Protein AF-A0A5B0BIE7-F1 (afdb_monomer_lite)

Structure (mmCIF, N/CA/C/O backbone):
data_AF-A0A5B0BIE7-F1
#
_entry.id   AF-A0A5B0BIE7-F1
#
loop_
_atom_site.group_PDB
_atom_site.id
_atom_site.type_symbol
_atom_site.label_atom_id
_atom_site.label_alt_id
_atom_site.label_comp_id
_atom_site.label_asym_id
_atom_site.label_entity_id
_atom_site.label_seq_id
_atom_site.pdbx_PDB_ins_code
_atom_site.Cartn_x
_atom_site.Cartn_y
_atom_site.Cartn_z
_atom_site.occupancy
_atom_site.B_iso_or_equiv
_atom_site.auth_seq_id
_atom_site.auth_comp_id
_atom_site.auth_asym_id
_atom_site.auth_atom_id
_atom_site.pdbx_PDB_model_num
ATOM 1 N N . MET A 1 1 ? -6.364 15.796 -44.416 1.00 48.25 1 MET A N 1
ATOM 2 C CA . MET A 1 1 ? -5.757 14.723 -43.589 1.00 48.25 1 MET A CA 1
ATOM 3 C C . MET A 1 1 ? -4.249 14.933 -43.562 1.00 48.25 1 MET A C 1
ATOM 5 O O . MET A 1 1 ? -3.669 15.035 -44.630 1.00 48.25 1 MET A O 1
ATOM 9 N N . 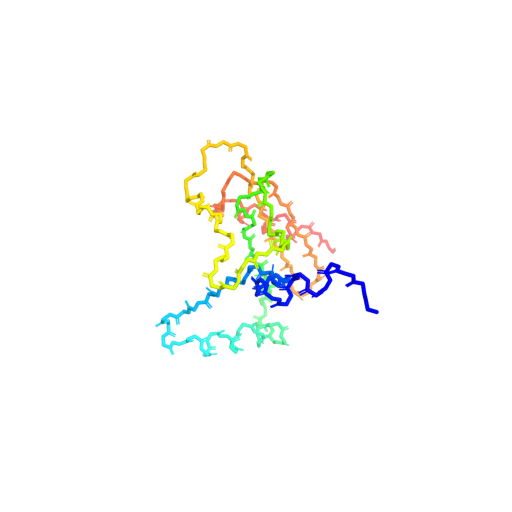SER A 1 2 ? -3.616 15.063 -42.390 1.00 56.09 2 SER A N 1
ATOM 10 C CA . SER A 1 2 ? -2.167 15.339 -42.313 1.00 56.09 2 SER A CA 1
ATOM 11 C C . SER A 1 2 ? -1.334 14.146 -42.813 1.00 56.09 2 SER A C 1
ATOM 13 O O . SER A 1 2 ? -1.621 13.006 -42.439 1.00 56.09 2 SER A O 1
ATOM 15 N N . ALA A 1 3 ? -0.296 14.404 -43.622 1.00 62.19 3 ALA A N 1
ATOM 16 C CA . ALA A 1 3 ? 0.591 13.403 -44.235 1.00 62.19 3 ALA A CA 1
ATOM 17 C C . ALA A 1 3 ? 1.187 12.404 -43.222 1.00 62.19 3 ALA A C 1
ATOM 19 O O . ALA A 1 3 ? 1.360 11.222 -43.520 1.00 62.19 3 ALA A O 1
ATOM 20 N N . MET A 1 4 ? 1.393 12.842 -41.977 1.00 59.94 4 MET A N 1
ATOM 21 C CA . MET A 1 4 ? 1.891 11.987 -40.899 1.00 59.94 4 MET A CA 1
ATOM 22 C C . MET A 1 4 ? 0.923 10.844 -40.536 1.00 59.94 4 MET A C 1
ATOM 24 O O . MET A 1 4 ? 1.365 9.747 -40.204 1.00 59.94 4 MET A O 1
ATOM 28 N N . ASN A 1 5 ? -0.393 11.046 -40.653 1.00 61.41 5 ASN A N 1
ATOM 29 C CA . ASN A 1 5 ? -1.377 9.996 -40.361 1.00 61.41 5 ASN A CA 1
ATOM 30 C C . ASN A 1 5 ? -1.428 8.914 -41.456 1.00 61.41 5 ASN A C 1
ATOM 32 O O . ASN A 1 5 ? -1.719 7.756 -41.154 1.00 61.41 5 ASN A O 1
ATOM 36 N N . VAL A 1 6 ? -1.113 9.269 -42.706 1.00 63.56 6 VAL A N 1
ATOM 37 C CA . VAL A 1 6 ? -1.078 8.338 -43.850 1.00 63.56 6 VAL A CA 1
ATOM 38 C C . VAL A 1 6 ?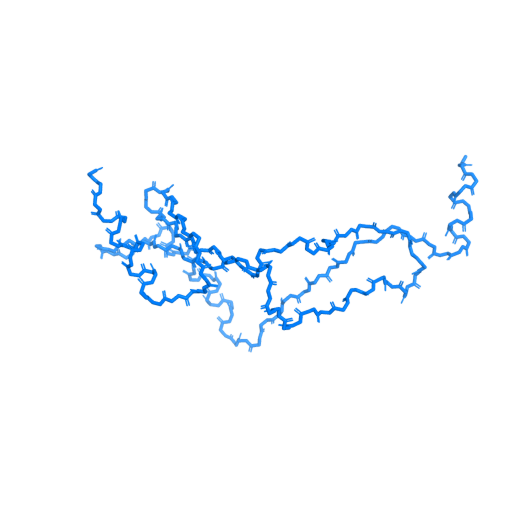 0.134 7.402 -43.752 1.00 63.56 6 VAL A C 1
ATOM 40 O O . VAL A 1 6 ? -0.005 6.183 -43.874 1.00 63.56 6 VAL A O 1
ATOM 43 N N . ILE A 1 7 ? 1.307 7.951 -43.419 1.00 65.25 7 ILE A N 1
ATOM 44 C CA . ILE A 1 7 ? 2.546 7.184 -43.182 1.00 65.25 7 ILE A CA 1
ATOM 45 C C . ILE A 1 7 ? 2.384 6.234 -41.982 1.00 65.25 7 ILE A C 1
ATOM 47 O O . ILE A 1 7 ? 2.842 5.095 -41.984 1.00 65.25 7 ILE A O 1
ATOM 51 N N . HIS A 1 8 ? 1.673 6.671 -40.947 1.00 64.75 8 HIS A N 1
ATOM 52 C CA . HIS A 1 8 ? 1.453 5.860 -39.754 1.00 64.75 8 HIS A CA 1
ATOM 53 C C . HIS A 1 8 ? 0.518 4.670 -39.977 1.00 64.75 8 HIS A C 1
ATOM 55 O O . HIS A 1 8 ? 0.758 3.596 -39.423 1.00 64.75 8 HIS A O 1
ATOM 61 N N . ARG A 1 9 ? -0.539 4.846 -40.781 1.00 64.44 9 ARG A N 1
ATOM 62 C CA . ARG A 1 9 ? -1.461 3.756 -41.131 1.00 64.44 9 ARG A CA 1
ATOM 63 C C . ARG A 1 9 ? -0.788 2.701 -42.000 1.00 64.44 9 ARG A C 1
ATOM 65 O O . ARG A 1 9 ? -0.919 1.520 -41.696 1.00 64.44 9 ARG A O 1
ATOM 72 N N . SER A 1 10 ? -0.037 3.117 -43.021 1.00 73.62 10 SER A N 1
ATOM 73 C CA . SER A 1 10 ? 0.721 2.191 -43.877 1.00 73.62 10 SER A CA 1
ATOM 74 C C . SER A 1 10 ? 1.794 1.422 -43.093 1.00 73.62 10 SER A C 1
ATOM 76 O O . SER A 1 10 ? 1.950 0.221 -43.288 1.00 73.62 10 SER A O 1
ATOM 78 N N . GLY A 1 11 ? 2.454 2.068 -42.123 1.00 72.62 11 GLY A N 1
ATOM 79 C CA . GLY A 1 11 ? 3.434 1.436 -41.231 1.00 72.62 11 GLY A CA 1
ATOM 80 C C . GLY A 1 11 ? 2.864 0.677 -40.020 1.00 72.62 11 GLY A C 1
ATOM 81 O O . GLY A 1 11 ? 3.645 0.210 -39.189 1.00 72.62 11 GLY A O 1
ATOM 82 N N . LYS A 1 12 ? 1.532 0.577 -39.864 1.00 78.94 12 LYS A N 1
ATOM 83 C CA . LYS A 1 12 ? 0.856 -0.012 -38.682 1.00 78.94 12 LYS A CA 1
ATOM 84 C C . LYS A 1 12 ? 1.364 0.554 -37.339 1.00 78.94 12 LYS A C 1
ATOM 86 O O . LYS A 1 12 ? 1.547 -0.175 -36.362 1.00 78.94 12 LYS A O 1
ATOM 91 N N . ILE A 1 13 ? 1.622 1.863 -37.277 1.00 75.31 13 ILE A N 1
ATOM 92 C CA . ILE A 1 13 ? 2.138 2.556 -36.086 1.00 75.31 13 ILE A CA 1
ATOM 93 C C . ILE A 1 13 ? 0.972 3.162 -35.306 1.00 75.31 13 ILE A C 1
ATOM 95 O O . ILE A 1 13 ? 0.262 4.029 -35.814 1.00 75.31 13 ILE A O 1
ATOM 99 N N . SER A 1 14 ? 0.809 2.774 -34.037 1.00 73.44 14 SER A N 1
ATOM 100 C CA . SER A 1 14 ? -0.240 3.331 -33.173 1.00 73.44 14 SER A CA 1
ATOM 101 C C . SER A 1 14 ? 0.281 3.820 -31.821 1.00 73.44 14 SER A C 1
ATOM 103 O O . SER A 1 14 ? 1.352 3.431 -31.343 1.00 73.44 14 SER A O 1
ATOM 105 N N . TRP A 1 15 ? -0.472 4.741 -31.212 1.00 71.00 15 TRP A N 1
ATOM 106 C CA . TRP A 1 15 ? -0.219 5.229 -29.859 1.00 71.00 15 TRP A CA 1
ATOM 107 C C . TRP A 1 15 ? -0.662 4.169 -28.853 1.00 71.00 15 TRP A C 1
ATOM 109 O O . TRP A 1 15 ? -1.856 3.920 -28.706 1.00 71.00 15 TRP A O 1
ATOM 119 N N . ARG A 1 16 ? 0.287 3.555 -28.138 1.00 67.69 16 ARG A N 1
ATOM 120 C CA . ARG A 1 16 ? -0.024 2.513 -27.148 1.00 67.69 16 ARG A CA 1
ATOM 121 C C . ARG A 1 16 ? 0.485 2.878 -25.759 1.00 67.69 16 ARG A C 1
ATOM 123 O O . ARG A 1 16 ? 1.559 3.461 -25.597 1.00 67.69 16 ARG A O 1
ATOM 130 N N . ALA A 1 17 ? -0.307 2.518 -24.754 1.00 66.88 17 ALA A N 1
ATOM 131 C CA . ALA A 1 17 ? 0.064 2.556 -23.347 1.00 66.88 17 ALA A CA 1
ATOM 132 C C . ALA A 1 17 ? 0.355 1.123 -22.872 1.00 66.88 17 ALA A C 1
ATOM 134 O O . ALA A 1 17 ? -0.305 0.182 -23.301 1.00 66.88 17 ALA A O 1
ATOM 135 N N . ARG A 1 18 ? 1.339 0.944 -21.986 1.00 65.62 18 ARG A N 1
ATOM 136 C CA . ARG A 1 18 ? 1.664 -0.377 -21.418 1.00 65.62 18 ARG A CA 1
ATOM 137 C C . ARG A 1 18 ? 0.701 -0.760 -20.304 1.00 65.62 18 ARG A C 1
ATOM 139 O O . ARG A 1 18 ? 0.684 -0.072 -19.294 1.00 65.62 18 ARG A O 1
ATOM 146 N N . THR A 1 19 ? -0.060 -1.834 -20.422 1.00 62.25 19 THR A N 1
ATOM 147 C CA . THR A 1 19 ? -0.904 -2.303 -19.311 1.00 62.25 19 THR A CA 1
ATOM 148 C C . THR A 1 19 ? -0.236 -3.479 -18.621 1.00 62.25 19 THR A C 1
ATOM 150 O O . THR A 1 19 ? 0.337 -4.342 -19.282 1.00 62.25 19 THR A O 1
ATOM 153 N N . THR A 1 20 ? -0.277 -3.479 -17.295 1.00 64.69 20 THR A N 1
ATOM 154 C CA . THR A 1 20 ? 0.176 -4.593 -16.465 1.00 64.69 20 THR A CA 1
ATOM 155 C C . THR A 1 20 ? -1.065 -5.192 -15.827 1.00 64.69 20 THR A C 1
ATOM 157 O O . THR A 1 20 ? -1.883 -4.448 -15.289 1.00 64.69 20 THR A O 1
ATOM 160 N N . TRP A 1 21 ? -1.206 -6.511 -15.888 1.00 71.19 21 TRP A N 1
ATOM 161 C CA . TRP A 1 21 ? -2.314 -7.233 -15.270 1.00 71.19 21 TRP A CA 1
ATOM 162 C C . TRP A 1 21 ? -1.779 -7.972 -14.048 1.00 71.19 21 TRP A C 1
ATOM 164 O O . TRP A 1 21 ? -0.707 -8.575 -14.116 1.00 71.19 21 TRP A O 1
ATOM 174 N N . LYS A 1 22 ? -2.498 -7.901 -12.929 1.00 77.50 22 LYS A N 1
ATOM 175 C CA . LYS A 1 22 ? -2.261 -8.760 -11.768 1.00 77.50 22 LYS A CA 1
ATOM 176 C C . LYS A 1 22 ? -3.420 -9.745 -11.702 1.00 77.50 22 LYS A C 1
ATOM 178 O O . LYS A 1 22 ? -4.570 -9.322 -11.750 1.00 77.50 22 LYS A O 1
ATOM 183 N N . ALA A 1 23 ? -3.108 -11.030 -11.619 1.00 84.50 23 ALA A N 1
ATOM 184 C CA . ALA A 1 23 ? -4.075 -12.097 -11.405 1.00 84.50 23 ALA A CA 1
ATOM 185 C C . ALA A 1 23 ? -3.659 -12.867 -10.149 1.00 84.50 23 ALA A C 1
ATOM 187 O O . ALA A 1 23 ? -2.464 -13.030 -9.899 1.00 84.50 23 ALA A O 1
ATOM 188 N N . SER A 1 24 ? -4.637 -13.301 -9.360 1.00 86.44 24 SER A N 1
ATOM 189 C CA . SER A 1 24 ? -4.411 -14.145 -8.187 1.00 86.44 24 SER A CA 1
ATOM 190 C C . SER A 1 24 ? -4.874 -15.564 -8.493 1.00 86.44 24 SER A C 1
ATOM 192 O O . SER A 1 24 ? -5.898 -15.746 -9.146 1.00 86.44 24 SER A O 1
ATOM 194 N N . THR A 1 25 ? -4.125 -16.556 -8.017 1.00 93.25 25 THR A N 1
ATOM 195 C CA . THR A 1 25 ? -4.496 -17.979 -8.067 1.00 93.25 25 THR A CA 1
ATOM 196 C C . THR A 1 25 ? -5.229 -18.434 -6.802 1.00 93.25 25 THR A C 1
ATOM 198 O O . THR A 1 25 ? -5.485 -19.622 -6.638 1.00 93.25 25 THR A O 1
ATOM 201 N N . ASP A 1 26 ? -5.546 -17.509 -5.890 1.00 92.88 26 ASP A N 1
ATOM 202 C CA . ASP A 1 26 ? -6.269 -17.802 -4.652 1.00 92.88 26 ASP A CA 1
ATOM 203 C C . ASP A 1 26 ? -7.721 -18.220 -4.960 1.00 92.88 26 ASP A C 1
ATOM 205 O O . ASP A 1 26 ? -8.487 -17.390 -5.463 1.00 92.88 26 ASP A O 1
ATOM 209 N N . PRO A 1 27 ? -8.138 -19.458 -4.628 1.00 95.19 27 PRO A N 1
ATOM 210 C CA . PRO A 1 27 ? -9.512 -19.907 -4.852 1.00 95.19 27 PRO A CA 1
ATOM 211 C C . PRO A 1 27 ? -10.540 -19.079 -4.065 1.00 95.19 27 PRO A C 1
ATOM 213 O O . PRO A 1 27 ? -11.701 -19.008 -4.454 1.00 95.19 27 PRO A O 1
ATOM 216 N N . ASN A 1 28 ? -10.120 -18.403 -2.990 1.00 95.62 28 ASN A N 1
ATOM 217 C CA . ASN A 1 28 ? -10.974 -17.564 -2.151 1.00 95.62 28 ASN A CA 1
ATOM 218 C C . ASN A 1 28 ? -10.898 -16.070 -2.502 1.00 95.62 28 ASN A C 1
ATOM 220 O O . ASN A 1 28 ? -11.363 -15.239 -1.716 1.00 95.62 28 ASN A O 1
ATOM 224 N N . LEU A 1 29 ? -10.321 -15.702 -3.655 1.00 90.94 29 LEU A N 1
ATOM 225 C CA . LEU A 1 29 ? -10.138 -14.304 -4.062 1.00 90.94 29 LEU A CA 1
ATOM 226 C C . LEU A 1 29 ? -11.437 -13.497 -3.953 1.00 90.94 29 LEU A C 1
ATOM 228 O O . LEU A 1 29 ? -11.441 -12.424 -3.356 1.00 90.94 29 LEU A O 1
ATOM 232 N N . ILE A 1 30 ? -12.534 -14.028 -4.497 1.00 92.88 30 ILE A N 1
ATOM 233 C CA . ILE A 1 30 ? -13.834 -13.345 -4.536 1.00 92.88 30 ILE A CA 1
ATOM 234 C C . ILE A 1 30 ? -14.378 -13.122 -3.123 1.00 92.88 30 ILE A C 1
ATOM 236 O O . ILE A 1 30 ? -14.752 -12.006 -2.770 1.00 92.88 30 ILE A O 1
ATOM 240 N N . VAL A 1 31 ? -14.334 -14.149 -2.272 1.00 94.94 31 VAL A N 1
ATOM 241 C CA . VAL A 1 31 ? -14.792 -14.055 -0.876 1.00 94.94 31 VAL A CA 1
ATOM 242 C C . VAL A 1 31 ? -14.001 -12.989 -0.113 1.00 94.94 31 VAL A C 1
ATOM 244 O O . VAL A 1 31 ? -14.578 -12.155 0.583 1.00 94.94 31 VAL A O 1
ATOM 247 N N . ARG A 1 32 ? -12.673 -12.970 -0.271 1.00 90.88 32 ARG A N 1
ATOM 248 C CA . ARG A 1 32 ? -11.801 -11.976 0.374 1.00 90.88 32 ARG A CA 1
ATOM 249 C C . ARG A 1 32 ? -12.050 -10.568 -0.159 1.00 90.88 32 ARG A C 1
ATOM 251 O O . ARG A 1 32 ? -12.091 -9.626 0.628 1.00 90.88 32 ARG A O 1
ATOM 258 N N . MET A 1 33 ? -12.258 -10.439 -1.467 1.00 91.19 33 MET A N 1
ATOM 259 C CA . MET A 1 33 ? -12.556 -9.167 -2.118 1.00 91.19 33 MET A CA 1
ATOM 260 C C . MET A 1 33 ? -13.866 -8.558 -1.612 1.00 91.19 33 MET A C 1
ATOM 262 O O . MET A 1 33 ? -13.904 -7.352 -1.415 1.00 91.19 33 MET A O 1
ATOM 266 N N . HIS A 1 34 ? -14.902 -9.360 -1.351 1.00 92.75 34 HIS A N 1
ATOM 267 C CA . HIS A 1 34 ? -16.161 -8.864 -0.778 1.00 92.75 34 HIS A CA 1
ATOM 268 C C . HIS A 1 34 ? -16.083 -8.600 0.728 1.00 92.75 34 HIS A C 1
ATOM 270 O O . HIS A 1 34 ? -16.753 -7.702 1.232 1.00 92.75 34 HIS A O 1
ATOM 276 N N . ARG A 1 35 ? -15.242 -9.343 1.456 1.00 91.69 35 ARG A N 1
ATOM 277 C CA . ARG A 1 35 ? -15.084 -9.171 2.905 1.00 91.69 35 ARG A CA 1
ATOM 278 C C . ARG A 1 35 ? -14.436 -7.837 3.279 1.00 91.69 35 ARG A C 1
ATOM 280 O O . ARG A 1 35 ? -14.783 -7.278 4.311 1.00 91.69 35 ARG A O 1
ATOM 287 N N . VAL A 1 36 ? -13.485 -7.346 2.482 1.00 88.44 36 VAL A N 1
ATOM 288 C CA . VAL A 1 36 ? -12.746 -6.112 2.798 1.00 88.44 36 VAL A CA 1
ATOM 289 C C . VAL A 1 36 ? -13.656 -4.870 2.800 1.00 88.44 36 VAL A C 1
ATOM 291 O O . VAL A 1 36 ? -13.657 -4.184 3.817 1.00 88.44 36 VAL A O 1
ATOM 294 N N . PRO A 1 37 ? -14.471 -4.592 1.760 1.00 88.19 37 PRO A N 1
ATOM 295 C CA . PRO A 1 37 ? -15.462 -3.513 1.771 1.00 88.19 37 PRO A CA 1
ATOM 296 C C . PRO A 1 37 ? -16.435 -3.586 2.952 1.00 88.19 37 PRO A C 1
ATOM 298 O O . PRO A 1 37 ? -16.640 -2.583 3.623 1.00 88.19 37 PRO A O 1
ATOM 301 N N . ALA A 1 38 ? -16.943 -4.782 3.274 1.00 89.06 38 ALA A N 1
ATOM 302 C CA . ALA A 1 38 ? -17.903 -4.965 4.365 1.00 89.06 38 ALA A CA 1
ATOM 303 C C . ALA A 1 38 ? -17.363 -4.522 5.739 1.00 89.06 38 ALA A C 1
ATOM 305 O O . ALA A 1 38 ? -18.135 -4.126 6.608 1.00 89.06 38 ALA A O 1
ATOM 306 N N . LEU A 1 39 ? -16.039 -4.561 5.938 1.00 87.50 39 LEU A N 1
ATOM 307 C CA . LEU A 1 39 ? -15.417 -4.064 7.166 1.00 87.50 39 LEU A CA 1
ATOM 308 C C . LEU A 1 39 ? -15.491 -2.539 7.278 1.00 87.50 39 LEU A C 1
ATOM 310 O O . LEU A 1 39 ? -15.595 -2.044 8.392 1.00 87.50 39 LEU A O 1
ATOM 314 N N . TYR A 1 40 ? -15.456 -1.800 6.167 1.00 83.88 40 TYR A N 1
ATOM 315 C CA . TYR A 1 40 ? -15.611 -0.342 6.199 1.00 83.88 40 TYR A CA 1
ATOM 316 C C . TYR A 1 40 ? -17.047 0.066 6.536 1.00 83.88 40 TYR A C 1
ATOM 318 O O . TYR A 1 40 ? -17.236 1.025 7.276 1.00 83.88 40 TYR A O 1
ATOM 326 N N . ASP A 1 41 ? -18.038 -0.677 6.033 1.00 86.31 41 ASP A N 1
ATOM 327 C CA . ASP A 1 41 ? -19.456 -0.403 6.295 1.00 86.31 41 ASP A CA 1
ATOM 328 C C . ASP A 1 41 ? -19.858 -0.776 7.726 1.00 86.31 41 ASP A C 1
ATOM 330 O O . ASP A 1 41 ? -20.675 -0.111 8.360 1.00 86.31 41 ASP A O 1
ATOM 334 N N . THR A 1 42 ? -19.316 -1.879 8.248 1.00 87.44 42 THR A N 1
ATOM 335 C CA . THR A 1 42 ? -19.615 -2.364 9.597 1.00 87.44 42 THR A CA 1
ATOM 336 C C . THR A 1 42 ? -18.335 -2.816 10.281 1.00 87.44 42 THR A C 1
ATOM 338 O O . THR A 1 42 ? -17.902 -3.968 10.177 1.00 87.44 42 THR A O 1
ATOM 341 N N . ALA A 1 43 ? -17.734 -1.885 11.020 1.00 83.81 43 ALA A N 1
ATOM 342 C CA . ALA A 1 43 ? -16.601 -2.191 11.875 1.00 83.81 43 ALA A CA 1
ATOM 343 C C . ALA A 1 43 ? -17.003 -3.204 12.972 1.00 83.81 43 ALA A C 1
ATOM 345 O O . ALA A 1 43 ? -18.126 -3.156 13.485 1.00 83.81 43 ALA A O 1
ATOM 346 N N . PRO A 1 44 ? -16.097 -4.112 13.381 1.00 85.62 44 PRO A N 1
ATOM 347 C CA . PRO A 1 44 ? -16.338 -4.996 14.517 1.00 85.62 44 PRO A CA 1
ATOM 348 C C . PRO A 1 44 ? -16.655 -4.211 15.796 1.00 85.62 44 PRO A C 1
ATOM 350 O O . PRO A 1 44 ? -16.045 -3.174 16.056 1.00 85.62 44 PRO A O 1
ATOM 353 N N . ALA A 1 45 ? -17.563 -4.728 16.628 1.00 86.31 45 ALA A N 1
ATOM 354 C CA . ALA A 1 45 ? -17.940 -4.084 17.886 1.00 86.31 45 ALA A 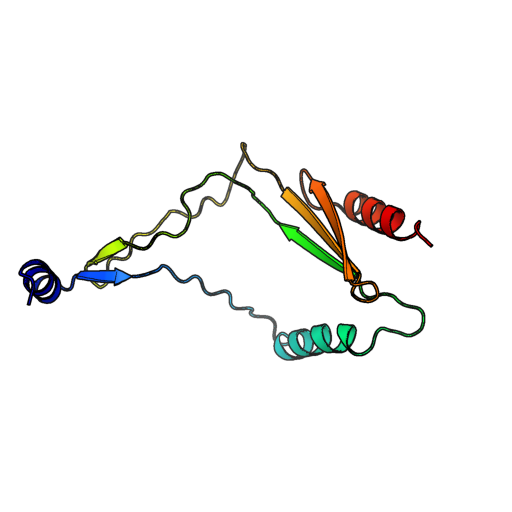CA 1
ATOM 355 C C . ALA A 1 45 ? -16.712 -3.843 18.786 1.00 86.31 45 ALA A C 1
ATOM 357 O O . ALA A 1 45 ? -15.945 -4.764 19.069 1.00 86.31 45 ALA A O 1
ATOM 358 N N . GLY A 1 46 ? -16.514 -2.591 19.213 1.00 82.38 46 GLY A N 1
ATOM 359 C CA . GLY A 1 46 ? -15.355 -2.177 20.015 1.00 82.38 46 GLY A CA 1
ATOM 360 C C . GLY A 1 46 ? -14.012 -2.171 19.265 1.00 82.38 46 GLY A C 1
ATOM 361 O O . GLY A 1 46 ? -12.972 -1.940 19.881 1.00 82.38 46 GLY A O 1
ATOM 362 N N . GLY A 1 47 ? -14.012 -2.429 17.955 1.00 83.06 47 GLY A N 1
ATOM 363 C CA . GLY A 1 47 ? -12.834 -2.409 17.093 1.00 83.06 47 GLY A CA 1
ATOM 364 C C . GLY A 1 47 ? -12.755 -1.154 16.221 1.00 83.06 47 GLY A C 1
ATOM 365 O O . GLY A 1 47 ? -13.747 -0.469 15.995 1.00 83.06 47 GLY A O 1
ATOM 366 N N . ARG A 1 48 ? -11.556 -0.877 15.697 1.00 83.62 48 ARG A N 1
ATOM 367 C CA . ARG A 1 48 ? -11.326 0.109 14.627 1.00 83.62 48 ARG A CA 1
ATOM 368 C C . ARG A 1 48 ? -10.850 -0.595 13.367 1.00 83.62 48 ARG A C 1
ATOM 370 O O . ARG A 1 48 ? -10.152 -1.609 13.449 1.00 83.62 48 ARG A O 1
ATOM 377 N N . VAL A 1 49 ? -11.181 -0.028 12.214 1.00 87.94 49 VAL A N 1
ATOM 378 C CA . VAL A 1 49 ? -10.719 -0.516 10.912 1.00 87.94 49 VAL A CA 1
ATOM 379 C C . VAL A 1 49 ? -9.567 0.363 10.466 1.00 87.94 49 VAL A C 1
ATOM 381 O O . VAL A 1 49 ? -9.763 1.520 10.114 1.00 87.94 49 VAL A O 1
ATOM 384 N N . ILE A 1 50 ? -8.357 -0.193 10.509 1.00 86.88 50 ILE A N 1
ATOM 385 C CA . ILE A 1 50 ? -7.148 0.496 10.062 1.00 86.88 50 ILE A CA 1
ATOM 386 C C . ILE A 1 50 ? -6.648 -0.171 8.786 1.00 86.88 50 ILE A C 1
ATOM 388 O O . ILE A 1 50 ? -6.357 -1.370 8.772 1.00 86.88 50 ILE A O 1
ATOM 392 N N . CYS A 1 51 ? -6.516 0.611 7.725 1.00 88.31 51 CYS A N 1
ATOM 393 C CA . CYS A 1 51 ? -5.966 0.167 6.452 1.00 88.31 51 CYS A CA 1
ATOM 394 C C . CYS A 1 51 ? -4.497 0.525 6.435 1.00 88.31 51 CYS A C 1
ATOM 396 O O . CYS A 1 51 ? -4.161 1.685 6.633 1.00 88.31 51 CYS A O 1
ATOM 398 N N . VAL A 1 52 ? -3.632 -0.450 6.200 1.00 88.31 52 VAL A N 1
ATOM 399 C CA . VAL A 1 52 ? -2.186 -0.241 6.194 1.00 88.31 52 VAL A CA 1
ATOM 400 C C . VAL A 1 52 ? -1.651 -0.664 4.844 1.00 88.31 52 VAL A C 1
ATOM 402 O O . VAL A 1 52 ? -1.995 -1.746 4.368 1.00 88.31 52 VAL A O 1
ATOM 405 N N . ASP A 1 53 ? -0.798 0.163 4.253 1.00 87.25 53 ASP A N 1
ATOM 406 C CA . ASP A 1 53 ? -0.106 -0.180 3.017 1.00 87.25 53 ASP A CA 1
ATOM 407 C C . ASP A 1 53 ? 1.350 0.292 3.046 1.00 87.25 53 ASP A C 1
ATOM 409 O O . ASP A 1 53 ? 1.698 1.290 3.684 1.00 87.25 53 ASP A O 1
ATOM 413 N N . GLU A 1 54 ? 2.203 -0.445 2.342 1.00 86.44 54 GLU A N 1
ATOM 414 C CA . GLU A 1 54 ? 3.592 -0.079 2.102 1.00 86.44 54 GLU A CA 1
ATOM 415 C C . GLU A 1 54 ? 3.748 0.341 0.642 1.00 86.44 54 GLU A C 1
AT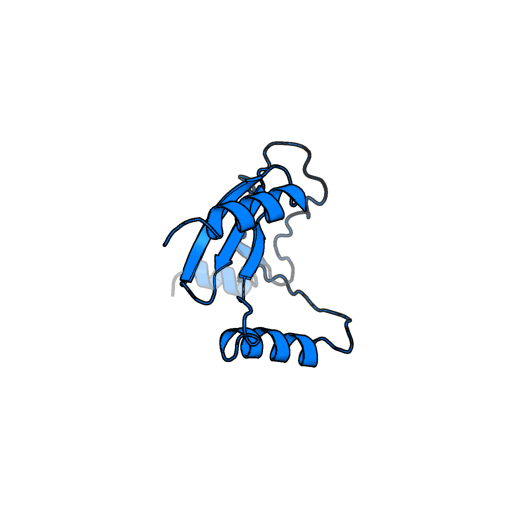OM 417 O O . GLU A 1 54 ? 3.689 -0.465 -0.290 1.00 86.44 54 GLU A O 1
ATOM 422 N N . PHE A 1 55 ? 4.028 1.619 0.439 1.00 81.50 55 PHE A N 1
ATOM 423 C CA . PHE A 1 55 ? 4.314 2.159 -0.871 1.00 81.50 55 PHE A CA 1
ATOM 424 C C . PHE A 1 55 ? 5.823 2.186 -1.124 1.00 81.50 55 PHE A C 1
ATOM 426 O O . PHE A 1 55 ? 6.552 3.020 -0.589 1.00 81.50 55 PHE A O 1
ATOM 433 N N . GLY A 1 56 ? 6.309 1.283 -1.978 1.00 70.12 56 GLY A N 1
ATOM 43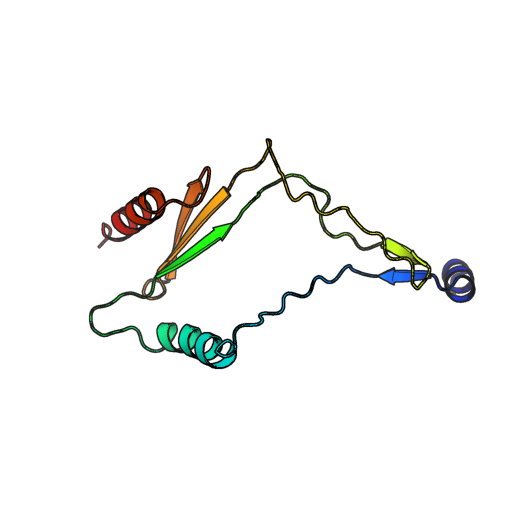4 C CA . GLY A 1 56 ? 7.712 1.260 -2.387 1.00 70.12 56 GLY A CA 1
ATOM 435 C C . GLY A 1 56 ? 7.968 0.364 -3.600 1.00 70.12 56 GLY A C 1
ATOM 436 O O . GLY A 1 56 ? 7.132 -0.479 -3.939 1.00 70.12 56 GLY A O 1
ATOM 437 N N . PRO A 1 57 ? 9.106 0.527 -4.301 1.00 70.94 57 PRO A N 1
ATOM 438 C CA . PRO A 1 57 ? 10.194 1.488 -4.082 1.00 70.94 57 PRO A CA 1
ATOM 439 C C . PRO A 1 57 ? 9.889 2.856 -4.729 1.00 70.94 57 PRO A C 1
ATOM 441 O O . PRO A 1 57 ? 9.685 2.912 -5.951 1.00 70.94 57 PRO A O 1
ATOM 444 N N . LEU A 1 58 ? 9.891 3.945 -3.950 1.00 73.12 58 LEU A N 1
ATOM 445 C CA . LEU A 1 58 ? 9.864 5.314 -4.474 1.00 73.12 58 LEU A CA 1
ATOM 446 C C . LEU A 1 58 ? 11.213 5.596 -5.142 1.00 73.12 58 LEU A C 1
ATOM 448 O O . LEU A 1 58 ? 12.245 5.585 -4.480 1.00 73.12 58 LEU A O 1
ATOM 452 N N . ASP A 1 59 ? 11.198 5.773 -6.459 1.00 72.50 59 ASP A N 1
ATOM 453 C CA . ASP A 1 59 ? 12.397 5.852 -7.294 1.00 72.50 59 ASP A CA 1
ATOM 454 C C . ASP A 1 59 ? 12.114 6.775 -8.498 1.00 72.50 59 ASP A C 1
ATOM 456 O O . ASP A 1 59 ? 10.968 6.869 -8.961 1.00 72.50 59 ASP A O 1
ATOM 460 N N . LEU A 1 60 ? 13.152 7.428 -9.028 1.00 71.00 60 LEU A N 1
ATOM 461 C CA . LEU A 1 60 ? 13.112 8.346 -10.179 1.00 71.00 60 LEU A CA 1
ATOM 462 C C . LEU A 1 60 ? 13.064 7.612 -11.534 1.00 71.00 60 LEU A C 1
ATOM 464 O O . LEU A 1 60 ? 13.304 8.201 -12.589 1.00 71.00 60 LEU A O 1
ATOM 468 N N . GLN A 1 61 ? 12.750 6.316 -11.533 1.00 70.44 61 GLN A N 1
ATOM 469 C CA . GLN A 1 61 ? 12.755 5.500 -12.742 1.00 70.44 61 GLN A CA 1
ATOM 470 C C . GLN A 1 61 ? 11.778 5.999 -13.821 1.00 70.44 61 GLN A C 1
ATOM 472 O O . GLN A 1 61 ? 10.690 6.496 -13.505 1.00 70.44 61 GLN A O 1
ATOM 477 N N . PRO A 1 62 ? 12.100 5.761 -15.111 1.00 70.50 62 PRO A N 1
ATOM 478 C CA . PRO A 1 62 ? 11.204 6.048 -16.222 1.00 70.50 62 PRO A CA 1
ATOM 479 C C . PRO A 1 62 ? 9.837 5.386 -16.020 1.00 70.50 62 PRO A C 1
ATOM 481 O O . PRO A 1 62 ? 9.678 4.164 -16.113 1.00 70.50 62 PRO A O 1
ATOM 484 N N . ARG A 1 63 ? 8.822 6.208 -15.752 1.00 71.19 63 ARG A N 1
ATOM 485 C CA . ARG A 1 63 ? 7.437 5.759 -15.595 1.00 71.19 63 ARG A CA 1
ATOM 486 C C . ARG A 1 63 ? 6.864 5.350 -16.954 1.00 71.19 63 ARG A C 1
ATOM 488 O O . ARG A 1 63 ? 7.401 5.645 -18.025 1.00 71.19 63 ARG A O 1
ATOM 495 N N . LYS A 1 64 ? 5.732 4.648 -16.924 1.00 70.06 64 LYS A N 1
ATOM 496 C CA . LYS A 1 64 ? 4.955 4.301 -18.118 1.00 70.06 64 LYS A CA 1
ATOM 497 C C . LYS A 1 64 ? 4.644 5.564 -18.935 1.00 70.06 64 LYS A C 1
ATOM 499 O O . LYS A 1 64 ? 3.712 6.292 -18.627 1.00 70.06 64 LYS A O 1
ATOM 504 N N . ALA A 1 65 ? 5.383 5.765 -20.018 1.00 70.00 65 ALA A N 1
ATOM 505 C CA . ALA A 1 65 ? 5.055 6.738 -21.050 1.00 70.00 65 ALA A CA 1
ATOM 506 C C . ALA A 1 65 ? 4.294 6.073 -22.205 1.00 70.00 65 ALA A C 1
ATOM 508 O O . ALA A 1 65 ? 4.420 4.864 -22.451 1.00 70.00 65 ALA A O 1
ATOM 509 N N . ARG A 1 66 ? 3.509 6.876 -22.923 1.00 74.62 66 ARG A N 1
ATOM 510 C CA . ARG A 1 66 ? 2.966 6.498 -24.227 1.00 74.62 66 ARG A CA 1
ATOM 511 C C . ARG A 1 66 ? 4.053 6.734 -25.283 1.00 74.62 66 ARG A C 1
ATOM 513 O O . ARG A 1 66 ? 4.811 7.693 -25.177 1.00 74.62 66 ARG A O 1
ATOM 520 N N . ALA A 1 67 ? 4.117 5.893 -26.310 1.00 76.88 67 ALA A N 1
ATOM 521 C CA . ALA A 1 67 ? 4.997 6.116 -27.458 1.00 76.88 67 ALA A CA 1
ATOM 522 C C . ALA A 1 67 ? 4.364 5.570 -28.744 1.00 76.88 67 ALA A C 1
ATOM 524 O O . ALA A 1 67 ? 3.588 4.612 -28.704 1.00 76.88 67 ALA A O 1
ATOM 525 N N . ARG A 1 68 ? 4.726 6.162 -29.887 1.00 79.31 68 ARG A N 1
ATOM 526 C CA . ARG A 1 68 ? 4.414 5.636 -31.224 1.00 79.31 68 ARG A CA 1
ATOM 527 C C . ARG A 1 68 ? 5.305 4.426 -31.498 1.00 79.31 68 ARG A C 1
ATOM 529 O O . ARG A 1 68 ? 6.533 4.546 -31.461 1.00 79.31 68 ARG A O 1
ATOM 536 N N . ARG A 1 69 ? 4.704 3.257 -31.722 1.00 77.00 69 ARG A N 1
ATOM 537 C CA . ARG A 1 69 ? 5.430 2.010 -32.005 1.00 77.00 69 ARG A CA 1
ATOM 538 C C . ARG A 1 69 ? 4.688 1.162 -33.043 1.00 77.00 69 ARG A C 1
ATOM 540 O O . ARG A 1 69 ? 3.460 1.258 -33.109 1.00 77.00 69 ARG A O 1
ATOM 547 N N . PRO A 1 70 ? 5.414 0.341 -33.825 1.00 80.06 70 PRO A N 1
ATOM 548 C CA . PRO A 1 70 ? 4.795 -0.642 -34.703 1.00 80.06 70 PRO A CA 1
ATOM 549 C C . PRO A 1 70 ? 3.915 -1.616 -33.916 1.00 80.06 70 PRO A C 1
ATOM 551 O O . PRO A 1 70 ? 4.212 -1.973 -32.770 1.00 80.06 70 PRO A O 1
ATOM 554 N N . GLU A 1 71 ? 2.838 -2.066 -34.545 1.00 76.50 71 GLU A N 1
ATOM 555 C CA . GLU A 1 71 ? 1.983 -3.122 -34.020 1.00 76.50 71 GLU A CA 1
ATOM 556 C C . GLU A 1 71 ? 2.774 -4.408 -33.715 1.00 76.50 71 GLU A C 1
ATOM 558 O O . GLU A 1 71 ? 3.736 -4.749 -34.401 1.00 76.50 71 GLU A O 1
ATOM 563 N N . GLY A 1 72 ? 2.429 -5.085 -32.616 1.00 75.00 72 GLY A N 1
ATOM 564 C CA . GLY A 1 72 ? 3.131 -6.289 -32.149 1.00 75.00 72 GLY A CA 1
ATOM 565 C C . GLY A 1 72 ? 4.513 -6.054 -31.519 1.00 75.00 72 GLY A C 1
ATOM 566 O O . GLY A 1 72 ? 5.052 -6.967 -30.897 1.00 75.00 72 GLY A O 1
ATOM 567 N N . LYS A 1 73 ? 5.072 -4.834 -31.592 1.00 80.31 73 LYS A N 1
ATOM 568 C CA . LYS A 1 73 ? 6.401 -4.488 -31.046 1.00 80.31 73 LYS A CA 1
ATOM 569 C C . LYS A 1 73 ? 6.320 -3.419 -29.942 1.00 80.31 73 LYS A C 1
ATOM 571 O O . LYS A 1 73 ? 6.846 -2.312 -30.100 1.00 80.31 73 LYS A O 1
ATOM 576 N N . PRO A 1 74 ? 5.653 -3.706 -28.804 1.00 76.50 74 PRO A N 1
ATOM 577 C CA . PRO A 1 74 ? 5.570 -2.755 -27.704 1.00 76.50 74 PRO A CA 1
ATOM 578 C C . PRO A 1 74 ? 6.956 -2.506 -27.102 1.00 76.50 74 PRO A C 1
ATOM 580 O O . PRO A 1 74 ? 7.754 -3.427 -26.941 1.00 76.50 74 PRO A O 1
ATOM 583 N N . HIS A 1 75 ? 7.229 -1.262 -26.704 1.00 77.00 75 HIS A N 1
ATOM 584 C CA . HIS A 1 75 ? 8.436 -0.945 -25.945 1.00 77.00 75 HIS A CA 1
ATOM 585 C C . HIS A 1 75 ? 8.382 -1.661 -24.589 1.00 77.00 75 HIS A C 1
ATOM 587 O O . HIS A 1 75 ? 7.503 -1.381 -23.768 1.00 77.00 75 HIS A O 1
ATOM 593 N N . ARG A 1 76 ? 9.310 -2.583 -24.336 1.00 77.06 76 ARG A N 1
ATOM 594 C CA . ARG A 1 76 ? 9.418 -3.311 -23.066 1.00 77.06 76 ARG A CA 1
ATOM 595 C C . ARG A 1 76 ? 10.486 -2.631 -22.214 1.00 77.06 76 ARG A C 1
ATOM 597 O O . ARG A 1 76 ? 11.611 -2.469 -22.662 1.00 77.06 76 ARG A O 1
ATOM 604 N N . LEU A 1 77 ? 10.120 -2.191 -21.012 1.00 74.25 77 LEU A N 1
ATOM 605 C CA . LEU A 1 77 ? 11.110 -1.837 -19.995 1.00 74.25 77 LEU A CA 1
ATOM 606 C C . LEU A 1 77 ? 11.426 -3.122 -19.241 1.00 74.25 77 LEU A C 1
ATOM 608 O O . LEU A 1 77 ? 10.506 -3.856 -18.870 1.00 74.25 77 LEU A O 1
ATOM 612 N N . ARG A 1 78 ? 12.713 -3.408 -19.053 1.00 75.31 78 ARG A N 1
ATOM 613 C CA . ARG A 1 78 ? 13.138 -4.540 -18.234 1.00 75.31 78 ARG A CA 1
ATOM 614 C C . ARG A 1 78 ? 12.621 -4.334 -16.812 1.00 75.31 78 ARG A C 1
ATOM 616 O O . ARG A 1 78 ? 12.736 -3.239 -16.269 1.00 75.31 78 ARG A O 1
ATOM 623 N N . ALA A 1 79 ? 12.060 -5.382 -16.215 1.00 72.56 79 ALA A N 1
ATOM 624 C CA . ALA A 1 79 ? 11.686 -5.343 -14.810 1.00 72.56 79 ALA A CA 1
ATOM 625 C C . ALA A 1 79 ? 12.957 -5.273 -13.950 1.00 72.56 79 ALA A C 1
ATOM 627 O O . ALA A 1 79 ? 13.774 -6.197 -13.956 1.00 72.56 79 ALA A O 1
ATOM 628 N N . THR A 1 80 ? 13.130 -4.186 -13.204 1.00 70.31 80 THR A N 1
ATOM 629 C CA . THR A 1 80 ? 14.203 -4.047 -12.214 1.00 70.31 80 THR A CA 1
ATOM 630 C C . THR A 1 80 ? 13.742 -4.699 -10.912 1.00 70.31 80 THR A C 1
ATOM 632 O O . THR A 1 80 ? 13.154 -4.042 -10.053 1.00 70.31 80 THR A O 1
ATOM 635 N N . ARG A 1 81 ? 13.929 -6.023 -10.805 1.00 67.94 81 ARG A N 1
ATOM 636 C CA . ARG A 1 81 ? 13.493 -6.812 -9.636 1.00 67.94 81 ARG A CA 1
ATOM 637 C C . ARG A 1 81 ? 14.310 -6.502 -8.379 1.00 67.94 81 ARG A C 1
ATOM 639 O O . ARG A 1 81 ? 13.744 -6.461 -7.295 1.00 67.94 81 ARG A O 1
ATOM 646 N N . ASN A 1 82 ? 15.607 -6.252 -8.540 1.00 70.00 82 ASN A N 1
ATOM 647 C CA . ASN A 1 82 ? 16.507 -5.929 -7.438 1.00 70.00 82 ASN A CA 1
ATOM 648 C C . ASN A 1 82 ? 16.876 -4.449 -7.532 1.00 70.00 82 ASN A C 1
ATOM 650 O O . ASN A 1 82 ? 17.411 -4.017 -8.555 1.00 70.00 82 ASN A O 1
ATOM 654 N N . ARG A 1 83 ? 16.566 -3.680 -6.487 1.00 69.31 83 ARG A N 1
ATOM 655 C CA . ARG A 1 83 ? 16.947 -2.271 -6.356 1.00 69.31 83 ARG A CA 1
ATOM 656 C C . ARG A 1 83 ? 17.770 -2.134 -5.082 1.00 69.31 83 ARG A C 1
ATOM 658 O O . ARG A 1 83 ? 17.280 -2.480 -4.013 1.00 69.31 83 ARG A O 1
ATOM 665 N N . TRP A 1 84 ? 19.020 -1.705 -5.227 1.00 69.69 84 TRP A N 1
ATOM 666 C CA . TRP A 1 84 ? 20.018 -1.720 -4.149 1.00 69.69 84 TRP A CA 1
ATOM 667 C C . TRP A 1 84 ? 20.334 -0.325 -3.584 1.00 69.69 84 TRP A C 1
ATOM 669 O O . TRP A 1 84 ? 21.013 -0.229 -2.572 1.00 69.69 84 TRP A O 1
ATOM 679 N N . GLY A 1 85 ? 19.832 0.750 -4.204 1.00 70.38 85 GLY A N 1
ATOM 680 C CA . GLY A 1 85 ? 20.026 2.132 -3.755 1.00 70.38 85 GLY A CA 1
ATOM 681 C C . GLY A 1 85 ? 19.037 3.094 -4.418 1.00 70.38 85 GLY A C 1
ATOM 682 O O . GLY A 1 85 ? 18.373 2.715 -5.383 1.00 70.38 85 GLY A O 1
ATOM 683 N N . GLY A 1 86 ? 18.922 4.317 -3.885 1.00 69.06 86 GLY A N 1
ATOM 684 C CA . GLY A 1 86 ? 18.026 5.359 -4.419 1.00 69.06 86 GLY A CA 1
ATOM 685 C C . GLY A 1 86 ? 16.532 5.057 -4.255 1.00 69.06 86 GLY A C 1
ATOM 686 O O . GLY A 1 86 ? 15.711 5.547 -5.024 1.00 69.06 86 GLY A O 1
ATOM 687 N N . VAL A 1 87 ? 16.195 4.211 -3.284 1.00 74.31 87 VAL A N 1
ATOM 688 C CA . VAL A 1 87 ? 14.847 3.719 -3.025 1.00 74.31 87 VAL A CA 1
ATOM 689 C C . VAL A 1 87 ? 14.429 4.111 -1.617 1.00 74.31 87 VAL A C 1
ATOM 691 O O . VAL A 1 87 ? 15.128 3.782 -0.662 1.00 74.31 87 VAL A O 1
ATOM 694 N N . THR A 1 88 ? 13.247 4.710 -1.503 1.00 76.75 88 THR A N 1
ATOM 695 C CA . THR A 1 88 ? 12.564 4.926 -0.221 1.00 76.75 88 THR A CA 1
ATOM 696 C C . THR A 1 88 ? 11.242 4.167 -0.208 1.00 76.75 88 THR A C 1
ATOM 698 O O . THR A 1 88 ? 10.607 3.997 -1.251 1.00 76.75 88 THR A O 1
ATOM 701 N N . HIS A 1 89 ? 10.827 3.695 0.963 1.00 79.38 89 HIS A N 1
ATOM 702 C CA . HIS A 1 89 ? 9.499 3.144 1.183 1.00 79.38 89 HIS A CA 1
ATOM 703 C C . HIS A 1 89 ? 8.693 4.123 2.042 1.00 79.38 89 HIS A C 1
ATOM 705 O O . HIS A 1 89 ? 9.235 4.900 2.826 1.00 79.38 89 HIS A O 1
ATOM 711 N N . MET A 1 90 ? 7.382 4.116 1.881 1.00 83.81 90 MET A N 1
ATOM 712 C CA . MET A 1 90 ? 6.467 4.889 2.705 1.00 83.81 90 MET A CA 1
ATOM 713 C C . MET A 1 90 ? 5.481 3.919 3.322 1.00 83.81 90 MET A C 1
ATOM 715 O O . MET A 1 90 ? 4.878 3.116 2.613 1.00 83.81 90 MET A O 1
ATOM 719 N N . LEU A 1 91 ? 5.342 3.979 4.639 1.00 86.44 91 LEU A N 1
ATOM 720 C CA . LEU A 1 91 ? 4.284 3.275 5.338 1.00 86.44 91 LEU A CA 1
ATOM 721 C C . LEU A 1 91 ? 3.143 4.257 5.564 1.00 86.44 91 LEU A C 1
ATOM 723 O O . LEU A 1 91 ? 3.379 5.358 6.057 1.00 86.44 91 LEU A O 1
ATOM 727 N N . ALA A 1 92 ? 1.929 3.856 5.204 1.00 85.88 92 ALA A N 1
ATOM 728 C CA . ALA A 1 92 ? 0.735 4.636 5.476 1.00 85.88 92 ALA A CA 1
ATOM 729 C C . ALA A 1 92 ? -0.284 3.804 6.256 1.00 85.88 92 ALA A C 1
ATOM 731 O O . ALA A 1 92 ? -0.455 2.611 5.990 1.00 85.88 92 ALA A O 1
ATOM 732 N N . ALA A 1 93 ? -0.980 4.447 7.189 1.00 87.44 93 ALA A N 1
ATOM 733 C CA . ALA A 1 93 ? -2.222 3.946 7.754 1.00 87.44 93 ALA A CA 1
ATOM 734 C C . ALA A 1 93 ? -3.351 4.947 7.571 1.00 87.44 93 ALA A C 1
ATOM 736 O O . ALA A 1 93 ? -3.178 6.132 7.837 1.00 87.44 93 ALA A O 1
ATOM 737 N N . LEU A 1 94 ? -4.519 4.440 7.197 1.00 86.69 94 LEU A N 1
ATOM 738 C CA . LEU A 1 94 ? -5.780 5.162 7.219 1.00 86.69 94 LEU A CA 1
ATOM 739 C C . LEU A 1 94 ? -6.652 4.583 8.333 1.00 86.69 94 LEU A C 1
ATOM 741 O O . LEU A 1 94 ? -6.951 3.388 8.318 1.00 86.69 94 LEU A O 1
ATOM 745 N N . ASP A 1 95 ? -7.069 5.424 9.277 1.00 85.25 95 ASP A N 1
ATOM 746 C CA . ASP A 1 95 ? -8.169 5.093 10.182 1.00 85.25 95 ASP A CA 1
ATOM 747 C C . ASP A 1 95 ? -9.490 5.290 9.428 1.00 85.25 95 ASP A C 1
ATOM 749 O O . ASP A 1 95 ? -9.833 6.410 9.046 1.00 85.25 95 ASP A O 1
ATOM 753 N N . GLY A 1 96 ? -10.208 4.196 9.169 1.00 80.19 96 GLY A N 1
ATOM 754 C CA . GLY A 1 96 ? -11.486 4.210 8.461 1.00 80.19 96 GLY A CA 1
ATOM 755 C C . GLY A 1 96 ? -12.632 4.816 9.272 1.00 80.19 96 GLY A C 1
ATOM 756 O O . GLY A 1 96 ? -13.627 5.208 8.674 1.00 80.19 96 GLY A O 1
ATOM 757 N N . THR A 1 97 ? -12.493 4.919 10.598 1.00 77.88 97 THR A N 1
ATOM 758 C CA . THR A 1 97 ? -13.490 5.540 11.481 1.00 77.88 97 THR A CA 1
ATOM 759 C C . THR A 1 97 ? -13.366 7.063 11.469 1.00 77.88 97 THR A C 1
ATOM 761 O O . THR A 1 97 ? -14.365 7.755 11.308 1.00 77.88 97 THR A O 1
ATOM 764 N N . ASP A 1 98 ? -12.139 7.579 11.596 1.00 77.75 98 ASP A N 1
ATOM 765 C CA . ASP A 1 98 ? -11.880 9.023 11.737 1.00 77.75 98 ASP A CA 1
ATOM 766 C C . ASP A 1 98 ? -11.398 9.683 10.427 1.00 77.75 98 ASP A C 1
ATOM 768 O O . ASP A 1 98 ? -11.134 10.886 10.392 1.00 77.75 98 ASP A O 1
ATOM 772 N N . HIS A 1 99 ? -11.224 8.897 9.358 1.00 80.25 99 HIS A N 1
ATOM 773 C CA . HIS A 1 99 ? -10.642 9.302 8.071 1.00 80.25 99 HIS A CA 1
ATOM 774 C C . HIS A 1 99 ? -9.284 10.016 8.196 1.00 80.25 99 HIS A C 1
ATOM 776 O O . HIS A 1 99 ? -8.947 10.902 7.407 1.00 80.25 99 HIS A O 1
ATOM 782 N N . ARG A 1 100 ? -8.484 9.630 9.197 1.00 79.62 100 ARG A N 1
ATOM 783 C CA . ARG A 1 100 ? -7.148 10.189 9.442 1.00 79.62 100 ARG A CA 1
ATOM 784 C C . ARG A 1 100 ? -6.074 9.329 8.793 1.00 79.62 100 ARG A C 1
ATOM 786 O O . ARG A 1 100 ? -6.054 8.114 8.982 1.00 79.62 100 ARG A O 1
ATOM 793 N N . THR A 1 101 ? -5.145 9.981 8.103 1.00 82.88 101 THR A N 1
ATOM 794 C CA . THR A 1 101 ? -3.981 9.326 7.500 1.00 82.88 101 THR A CA 1
ATOM 795 C C . THR A 1 101 ? -2.732 9.591 8.334 1.00 82.88 101 THR A C 1
ATOM 797 O O . THR A 1 101 ? -2.464 10.724 8.735 1.00 82.88 101 THR A O 1
ATOM 800 N N . HIS A 1 102 ? -1.956 8.542 8.575 1.00 80.12 102 HIS A N 1
ATOM 801 C CA . HIS A 1 102 ? -0.632 8.589 9.180 1.00 80.12 102 HIS A CA 1
ATOM 802 C C . HIS A 1 102 ? 0.385 8.085 8.167 1.00 80.12 102 HIS A C 1
ATOM 804 O O . HIS A 1 102 ? 0.197 7.010 7.606 1.00 80.12 102 HIS A O 1
ATOM 810 N N . GLU A 1 103 ? 1.454 8.844 7.949 1.00 83.31 103 GLU A N 1
ATOM 811 C CA . GLU A 1 103 ? 2.490 8.522 6.969 1.00 83.31 103 GLU A CA 1
ATOM 812 C C . GLU A 1 103 ? 3.861 8.587 7.636 1.00 83.31 103 GLU A C 1
ATOM 814 O O . GLU A 1 103 ? 4.174 9.542 8.350 1.00 83.31 103 GLU A O 1
ATOM 819 N N . GLU A 1 104 ? 4.685 7.572 7.399 1.00 78.50 104 GLU A N 1
ATOM 820 C CA . GLU A 1 104 ? 6.050 7.509 7.907 1.00 78.50 104 GLU A CA 1
ATOM 821 C C . GLU A 1 104 ? 7.000 7.081 6.776 1.00 78.50 104 GLU A C 1
ATOM 823 O O . GLU A 1 104 ? 6.822 6.002 6.187 1.00 78.50 104 GLU A O 1
ATOM 828 N N . PRO A 1 105 ? 8.025 7.894 6.448 1.00 76.06 105 PRO A N 1
ATOM 829 C CA . PRO A 1 105 ? 9.131 7.441 5.619 1.00 76.06 105 PRO A CA 1
ATOM 830 C C . PRO A 1 105 ? 9.784 6.236 6.295 1.00 76.06 105 PRO A C 1
ATOM 832 O O . PRO A 1 105 ? 10.247 6.324 7.428 1.00 76.06 105 PRO A O 1
ATOM 835 N N . SER A 1 106 ? 9.827 5.101 5.608 1.00 70.00 106 SER A N 1
ATOM 836 C CA . SER A 1 106 ? 10.368 3.862 6.159 1.00 70.00 106 SER A CA 1
ATOM 837 C C . SER A 1 106 ? 11.418 3.265 5.229 1.00 70.00 106 SER A C 1
ATOM 839 O O . SER A 1 106 ? 11.424 3.486 4.018 1.00 70.00 106 SER A O 1
ATOM 841 N N . GLY A 1 107 ? 12.352 2.503 5.800 1.00 66.81 107 GLY A N 1
ATOM 842 C CA . GLY A 1 107 ? 13.269 1.698 4.994 1.00 66.81 107 GLY A CA 1
ATOM 843 C C . GLY A 1 107 ? 12.531 0.545 4.309 1.00 66.81 107 GLY A C 1
ATOM 844 O O . GLY A 1 107 ? 12.645 0.363 3.102 1.00 66.81 107 GLY A O 1
ATOM 845 N N . ARG A 1 108 ? 11.762 -0.218 5.094 1.00 66.12 108 ARG A N 1
ATOM 846 C CA . ARG A 1 108 ? 10.870 -1.315 4.685 1.00 66.12 108 ARG A CA 1
ATOM 847 C C . ARG A 1 108 ? 9.774 -1.491 5.731 1.00 66.12 108 ARG A C 1
ATOM 849 O O . ARG A 1 108 ? 9.999 -1.174 6.904 1.00 66.12 108 ARG A O 1
ATOM 856 N N . PHE A 1 109 ? 8.644 -2.076 5.337 1.00 72.69 109 PHE A N 1
ATOM 857 C CA . PHE A 1 109 ? 7.602 -2.464 6.282 1.00 72.69 109 PHE A CA 1
ATOM 858 C C . PHE A 1 109 ? 8.164 -3.374 7.376 1.00 72.69 109 PHE A C 1
ATOM 860 O O . PHE A 1 109 ? 8.757 -4.424 7.115 1.00 72.69 109 PHE A O 1
ATOM 867 N N . SER A 1 110 ? 7.949 -2.969 8.625 1.00 77.75 110 SER A N 1
ATOM 868 C CA . SER A 1 110 ? 8.236 -3.793 9.790 1.00 77.75 110 SER A CA 1
ATOM 869 C C . SER A 1 110 ? 7.078 -3.723 10.772 1.00 77.75 110 SER A C 1
ATOM 871 O O . SER A 1 110 ? 6.397 -2.703 10.896 1.00 77.75 110 SER A O 1
ATOM 873 N N . PHE A 1 111 ? 6.888 -4.804 11.524 1.00 78.94 111 PHE A N 1
ATOM 874 C CA . PHE A 1 111 ? 5.881 -4.848 12.580 1.00 78.94 111 PHE A CA 1
ATOM 875 C C . PHE A 1 111 ? 6.092 -3.743 13.629 1.00 78.94 111 PHE A C 1
ATOM 877 O O . PHE A 1 111 ? 5.128 -3.192 14.154 1.00 78.94 111 PHE A O 1
ATOM 884 N N . ASN A 1 112 ? 7.346 -3.370 13.903 1.00 82.31 112 ASN A N 1
ATOM 885 C CA . ASN A 1 112 ? 7.669 -2.291 14.835 1.00 82.31 112 ASN A CA 1
ATOM 886 C C . ASN A 1 112 ? 7.246 -0.914 14.308 1.00 82.31 112 ASN A C 1
ATOM 888 O O . ASN A 1 112 ? 6.692 -0.140 15.087 1.00 82.31 112 ASN A O 1
ATOM 892 N N . ALA A 1 113 ? 7.442 -0.644 13.012 1.00 77.75 113 ALA A N 1
ATOM 893 C CA . ALA A 1 113 ? 6.970 0.587 12.372 1.00 77.75 113 ALA A CA 1
ATOM 894 C C . ALA A 1 113 ? 5.437 0.679 12.433 1.00 77.75 113 ALA A C 1
ATOM 896 O O . ALA A 1 113 ? 4.887 1.660 12.928 1.00 77.75 113 ALA A O 1
ATOM 897 N N . LEU A 1 114 ? 4.737 -0.408 12.083 1.00 78.56 114 LEU A N 1
ATOM 898 C CA . LEU A 1 114 ? 3.282 -0.490 12.235 1.00 78.56 114 LEU A CA 1
ATOM 899 C C . LEU A 1 114 ? 2.839 -0.235 13.686 1.00 78.56 114 LEU A C 1
ATOM 901 O O . LEU A 1 114 ? 1.916 0.536 13.942 1.00 78.56 114 LEU A O 1
ATOM 905 N N . ARG A 1 115 ? 3.504 -0.863 14.660 1.00 81.81 115 ARG A N 1
ATOM 906 C CA . ARG A 1 115 ? 3.175 -0.695 16.080 1.00 81.81 115 ARG A CA 1
ATOM 907 C C . ARG A 1 115 ? 3.411 0.740 16.563 1.00 81.81 115 ARG A C 1
ATOM 909 O O . ARG A 1 115 ? 2.645 1.211 17.400 1.00 81.81 115 ARG A O 1
ATOM 916 N N . GLY A 1 116 ? 4.453 1.411 16.073 1.00 79.50 116 GLY A N 1
ATOM 917 C CA . GLY A 1 116 ? 4.725 2.825 16.345 1.00 79.50 116 GLY A CA 1
ATOM 918 C C . GLY A 1 116 ? 3.606 3.722 15.820 1.00 79.50 116 GLY A C 1
ATOM 919 O O . GLY A 1 116 ? 3.011 4.477 16.589 1.00 79.50 116 GLY A O 1
ATOM 920 N N . MET A 1 117 ? 3.233 3.536 14.555 1.00 76.62 117 MET A N 1
ATOM 921 C CA . MET A 1 117 ? 2.149 4.268 13.899 1.00 76.62 117 MET A CA 1
ATOM 922 C C . MET A 1 117 ? 0.798 4.081 14.610 1.00 76.62 117 MET A C 1
ATOM 924 O O . MET A 1 117 ? 0.111 5.055 14.916 1.00 76.62 117 MET A O 1
ATOM 928 N N . LEU A 1 118 ? 0.448 2.844 14.983 1.00 79.25 118 LEU A N 1
ATOM 929 C CA . LEU A 1 118 ? -0.779 2.558 1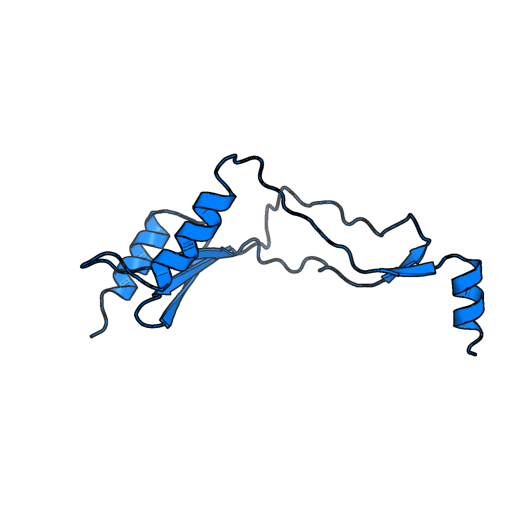5.738 1.00 79.25 118 LEU A CA 1
ATOM 930 C C . LEU A 1 118 ? -0.780 3.182 17.142 1.00 79.25 118 LEU A C 1
ATOM 932 O O . LEU A 1 118 ? -1.842 3.521 17.656 1.00 79.25 118 LEU A O 1
ATOM 936 N N . ARG A 1 119 ? 0.384 3.332 17.789 1.00 80.69 119 ARG A N 1
ATOM 937 C CA . ARG A 1 119 ? 0.490 4.029 19.083 1.00 80.69 119 ARG A CA 1
ATOM 938 C C . ARG A 1 119 ? 0.320 5.536 18.923 1.00 80.69 119 ARG A C 1
ATOM 940 O O . ARG A 1 119 ? -0.389 6.131 19.726 1.00 80.69 119 ARG A O 1
ATOM 947 N N . ALA A 1 120 ? 0.908 6.128 17.884 1.00 71.38 120 ALA A N 1
ATOM 948 C CA . ALA A 1 120 ? 0.750 7.549 17.578 1.00 71.38 120 ALA A CA 1
ATOM 949 C C . ALA A 1 120 ? -0.715 7.919 17.269 1.00 71.38 120 ALA A C 1
ATOM 951 O O . ALA A 1 120 ? -1.186 8.972 17.694 1.00 71.38 120 ALA A O 1
ATOM 952 N N . GLY A 1 121 ? -1.458 7.028 16.601 1.00 66.19 121 GLY A N 1
ATOM 953 C CA . GLY A 1 121 ? -2.884 7.217 16.308 1.00 66.19 121 GLY A CA 1
ATOM 954 C C . GLY A 1 121 ? -3.816 7.123 17.526 1.00 66.19 121 GLY A C 1
ATOM 955 O O . GLY A 1 121 ? -4.906 7.681 17.501 1.00 66.19 121 GLY A O 1
ATOM 956 N N . ARG A 1 122 ? -3.396 6.476 18.625 1.00 67.75 122 ARG A N 1
ATOM 957 C CA . ARG A 1 122 ? -4.212 6.306 19.850 1.00 67.75 122 ARG A CA 1
ATOM 958 C C . ARG A 1 122 ? -4.234 7.528 20.780 1.00 67.75 122 ARG A C 1
ATOM 960 O O . ARG A 1 122 ? -4.925 7.488 21.790 1.00 67.75 122 ARG A O 1
ATOM 967 N N . GLY A 1 123 ? -3.448 8.568 20.492 1.00 54.75 123 GLY A N 1
ATOM 968 C CA . GLY A 1 123 ? -3.110 9.627 21.452 1.00 54.75 123 GLY A CA 1
ATOM 969 C C . GLY A 1 123 ? -3.771 10.992 21.250 1.00 54.75 123 GLY A C 1
ATOM 970 O O . GLY A 1 123 ? -3.321 11.948 21.876 1.00 54.75 123 GLY A O 1
ATOM 971 N N . ARG A 1 124 ? -4.783 11.139 20.388 1.00 49.03 124 ARG A N 1
ATOM 972 C CA . ARG A 1 124 ? -5.490 12.422 20.227 1.00 49.03 124 ARG A CA 1
ATOM 973 C C . ARG A 1 124 ? -6.964 12.277 20.613 1.00 49.03 124 ARG A C 1
ATOM 975 O O . ARG A 1 124 ? -7.595 11.389 20.039 1.00 49.03 124 ARG A O 1
ATOM 982 N N . PRO A 1 125 ? -7.470 13.094 21.561 1.00 46.25 125 PRO A N 1
ATOM 983 C CA . PRO A 1 125 ? -8.896 13.152 21.867 1.00 46.25 125 PRO A CA 1
ATOM 984 C C . PRO A 1 125 ? -9.718 13.563 20.639 1.00 46.25 125 PRO A C 1
ATOM 986 O O . PRO A 1 125 ? -9.142 14.153 19.686 1.00 46.25 125 PRO A O 1
#

Radius of gyration: 22.12 Å; chains: 1; bounding box: 40×35×66 Å

Sequence (125 aa):
MSAMNVIHRSGKISWRARTTWKASTDPNLIVRMHRVPALYDTAPAGGRVICVDEFGPLDLQPRKARARRPEGKPHRLRATRNRWGGVTHMLAALDGTDHRTHEEPSGRFSFNALRGMLRAGRGRP

Foldseek 3Di:
DDPVVVVCVVQQKDWDWDDDDDDDPDPCVVVVVVVLVVCLVPPPVVDWDKDKDKDDFPAPDDDTDIDTDHPPDDDDDDDPPDDDDRGWMKIWMATSVVRDIDIDTDRDDDPVVVVVRVVVVVPDD

Organism: NCBI:txid1828112

Secondary structure (DSSP, 8-state):
--HHHHHHHHTTEEEE----------TTHHHHHHHHHHHHHSPPTT---EEEEEEEEE--------EEEETT-PPPPPP-----SS-EEEEEEEETTTTEEEEEEESS--HHHHHHHHHHHTT--

pLDDT: mean 76.94, std 9.98, range [46.25, 95.62]